Protein AF-A0A2E8U0H5-F1 (afdb_monomer)

Secondary structure (DSSP, 8-state):
--PPPPPP-------GGGSSTTTSSTT------SSS---------SSTT-TT-

pLDDT: mean 91.29, std 8.66, range [55.59, 98.12]

Sequence (53 aa):
MNAKPYPIEIEPVDISAYKVGNTGVPYVTTFDSGTPGPHVMVMALTHGNELCG

Foldseek 3Di:
DDDDDDDDPDDDDDPVVQQCEDPNHGNDHDDDPVDDDDDDDDDDPPPVPRRVD

Radius of gyration: 16.61 Å; Cα contacts (8 Å, |Δi|>4): 29; chains: 1; bounding box: 46×24×34 Å

Mean predicted aligned error: 5.29 Å

Structure (mmCIF, N/CA/C/O backbone):
data_AF-A0A2E8U0H5-F1
#
_entry.id   AF-A0A2E8U0H5-F1
#
loop_
_atom_site.group_PDB
_atom_site.id
_atom_site.type_symbol
_atom_site.label_atom_id
_atom_site.label_alt_id
_atom_site.label_comp_id
_atom_site.label_asym_id
_atom_site.label_entity_id
_atom_site.label_seq_id
_atom_site.pdbx_PDB_ins_code
_atom_site.Cartn_x
_atom_site.Cartn_y
_atom_site.Cartn_z
_atom_site.occupancy
_atom_site.B_iso_or_equiv
_atom_site.auth_seq_id
_atom_site.auth_comp_id
_atom_site.auth_asym_id
_atom_site.auth_atom_id
_atom_site.pdbx_PDB_model_num
ATOM 1 N N . MET A 1 1 ? 32.664 17.375 -14.868 1.00 55.59 1 MET A N 1
ATOM 2 C CA . MET A 1 1 ? 32.974 16.240 -13.974 1.00 55.59 1 MET A CA 1
ATOM 3 C C . MET A 1 1 ? 32.003 15.121 -14.321 1.00 55.59 1 MET A C 1
ATOM 5 O O . MET A 1 1 ? 30.813 15.332 -14.159 1.00 55.59 1 MET A O 1
ATOM 9 N N . ASN A 1 2 ? 32.473 13.992 -14.861 1.00 67.12 2 ASN A N 1
ATOM 10 C CA . ASN A 1 2 ? 31.621 12.822 -15.108 1.00 67.12 2 ASN A CA 1
ATOM 11 C C . ASN A 1 2 ? 31.632 11.945 -13.854 1.00 67.12 2 ASN A C 1
ATOM 13 O O . ASN A 1 2 ? 32.513 11.101 -13.698 1.00 67.12 2 ASN A O 1
ATOM 17 N N . ALA A 1 3 ? 30.689 12.176 -12.942 1.00 74.19 3 ALA A N 1
ATOM 18 C CA . ALA A 1 3 ? 30.416 11.212 -11.886 1.00 74.19 3 ALA A CA 1
ATOM 19 C C . ALA A 1 3 ? 29.754 9.983 -12.523 1.00 74.19 3 ALA A C 1
ATOM 21 O O . ALA A 1 3 ? 28.796 10.121 -13.286 1.00 74.19 3 ALA A O 1
ATOM 22 N N . LYS A 1 4 ? 30.274 8.783 -12.246 1.00 79.12 4 LYS A N 1
ATOM 23 C CA . LYS A 1 4 ? 29.550 7.552 -12.579 1.00 79.12 4 LYS A CA 1
ATOM 24 C C . LYS A 1 4 ? 28.301 7.484 -11.689 1.00 79.12 4 LYS A C 1
ATOM 26 O O . LYS A 1 4 ? 28.442 7.720 -10.489 1.00 79.12 4 LYS A O 1
ATOM 31 N N . PRO A 1 5 ? 27.113 7.191 -12.240 1.00 79.50 5 PRO A N 1
ATOM 32 C CA . PRO A 1 5 ? 25.919 7.011 -11.427 1.00 79.50 5 PRO A CA 1
ATOM 33 C C . PRO A 1 5 ? 26.120 5.834 -10.468 1.00 79.50 5 PRO A C 1
ATOM 35 O O . PRO A 1 5 ? 26.708 4.816 -10.844 1.00 79.50 5 PRO A O 1
ATOM 38 N N . TYR A 1 6 ? 25.654 5.994 -9.230 1.00 81.94 6 TYR A N 1
ATOM 39 C CA . TYR A 1 6 ? 25.585 4.885 -8.284 1.00 8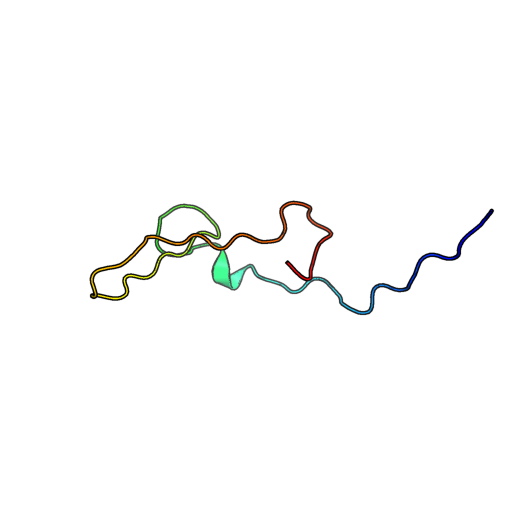1.94 6 TYR A CA 1
ATOM 40 C C . TYR A 1 6 ? 24.611 3.830 -8.823 1.00 81.94 6 TYR A C 1
ATOM 42 O O . TYR A 1 6 ? 23.561 4.204 -9.356 1.00 81.94 6 TYR A O 1
ATOM 50 N N . PRO A 1 7 ? 24.957 2.534 -8.740 1.00 83.94 7 PRO A N 1
ATOM 51 C CA . PRO A 1 7 ? 24.075 1.483 -9.219 1.00 83.94 7 PRO A CA 1
ATOM 52 C C . PRO A 1 7 ? 22.797 1.457 -8.375 1.00 83.94 7 PRO A C 1
ATOM 54 O O . PRO A 1 7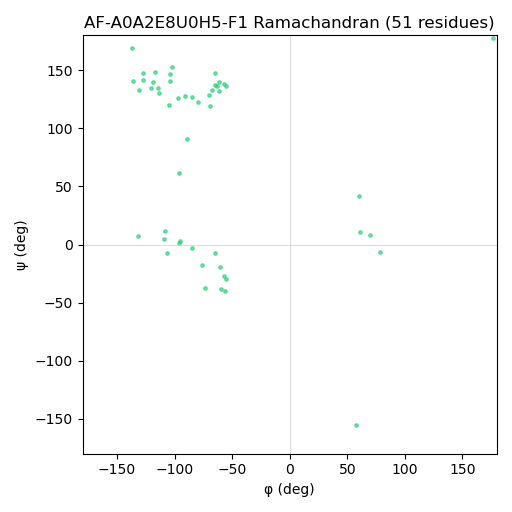 ? 22.852 1.568 -7.152 1.00 83.94 7 PRO A O 1
ATOM 57 N N . ILE A 1 8 ? 21.648 1.306 -9.034 1.00 82.69 8 ILE A N 1
ATOM 58 C CA . ILE A 1 8 ? 20.413 0.919 -8.353 1.00 82.69 8 ILE A CA 1
ATOM 59 C C . ILE A 1 8 ? 20.482 -0.596 -8.154 1.00 82.69 8 ILE A C 1
ATOM 61 O O . ILE A 1 8 ? 20.662 -1.339 -9.114 1.00 82.69 8 ILE A O 1
ATOM 65 N N . GLU A 1 9 ? 20.388 -1.038 -6.903 1.00 88.50 9 GLU A N 1
ATOM 66 C CA . GLU A 1 9 ? 20.535 -2.452 -6.517 1.00 88.50 9 GLU A CA 1
ATOM 67 C C . GLU A 1 9 ? 19.189 -3.187 -6.399 1.00 88.50 9 GLU A C 1
ATOM 69 O O . GLU A 1 9 ? 19.143 -4.353 -6.014 1.00 88.50 9 GLU A O 1
ATOM 74 N N . ILE A 1 10 ? 18.088 -2.501 -6.713 1.00 88.50 10 ILE A N 1
ATOM 75 C CA . ILE A 1 10 ? 16.723 -3.011 -6.593 1.00 88.50 10 ILE A CA 1
ATOM 76 C C . ILE A 1 10 ? 15.959 -2.841 -7.903 1.00 88.50 10 ILE A C 1
ATOM 78 O O . ILE A 1 10 ? 16.072 -1.823 -8.582 1.00 88.50 10 ILE A O 1
ATOM 82 N N . GLU A 1 11 ? 15.144 -3.836 -8.226 1.00 90.62 11 GLU A N 1
ATOM 83 C CA . GLU A 1 11 ? 14.269 -3.818 -9.395 1.00 90.62 11 GLU A CA 1
ATOM 84 C C . GLU A 1 11 ? 12.824 -3.511 -8.978 1.00 90.62 11 GLU A C 1
ATOM 86 O O . GLU A 1 11 ? 12.425 -3.837 -7.852 1.00 90.62 11 GLU A O 1
ATOM 91 N N . PRO A 1 12 ? 12.006 -2.916 -9.864 1.00 90.62 12 PRO A N 1
ATOM 92 C CA . PRO A 1 12 ? 10.577 -2.783 -9.624 1.00 90.62 12 PRO A CA 1
ATOM 93 C C . PRO A 1 12 ? 9.927 -4.148 -9.381 1.00 90.62 12 PRO A C 1
ATOM 95 O O . PRO A 1 12 ? 10.196 -5.120 -10.090 1.00 90.62 12 PRO A O 1
ATOM 98 N N . VAL A 1 13 ? 9.022 -4.207 -8.407 1.00 90.00 13 VAL A N 1
ATOM 99 C CA . VAL A 1 13 ? 8.223 -5.404 -8.122 1.00 90.00 13 VAL A CA 1
ATOM 100 C C . VAL A 1 13 ? 6.799 -5.225 -8.632 1.00 90.00 13 VAL A C 1
ATOM 102 O O . VAL A 1 13 ? 6.260 -4.117 -8.625 1.00 90.00 13 VAL A O 1
ATOM 105 N N . ASP A 1 14 ? 6.173 -6.316 -9.072 1.00 93.06 14 ASP A N 1
ATOM 106 C CA . ASP A 1 14 ? 4.763 -6.273 -9.452 1.00 93.06 14 ASP A CA 1
ATOM 107 C C . ASP A 1 14 ? 3.882 -6.080 -8.210 1.00 93.06 14 ASP A C 1
ATOM 109 O O . ASP A 1 14 ? 3.854 -6.911 -7.302 1.00 93.06 14 ASP A O 1
ATOM 113 N N . ILE A 1 15 ? 3.139 -4.975 -8.193 1.00 93.75 15 ILE A N 1
ATOM 114 C CA . ILE A 1 15 ? 2.181 -4.626 -7.140 1.00 93.75 15 ILE A CA 1
ATOM 115 C C . ILE A 1 15 ? 0.726 -4.758 -7.607 1.00 93.75 15 ILE A C 1
ATOM 117 O O . ILE A 1 15 ? -0.187 -4.304 -6.917 1.00 93.75 15 ILE A O 1
ATOM 121 N N . SER A 1 16 ? 0.477 -5.372 -8.768 1.00 96.81 16 SER A N 1
ATOM 122 C CA . SER A 1 16 ? -0.857 -5.510 -9.366 1.00 96.81 16 SER A CA 1
ATOM 123 C C . SER A 1 16 ? -1.872 -6.183 -8.435 1.00 96.81 16 SER A C 1
ATOM 125 O O . SER A 1 16 ? -3.052 -5.824 -8.456 1.00 96.81 16 SER A O 1
ATOM 127 N N . ALA A 1 17 ? -1.410 -7.071 -7.548 1.00 97.25 17 ALA A N 1
ATOM 128 C CA . ALA A 1 17 ? -2.220 -7.693 -6.500 1.00 97.25 17 ALA A CA 1
ATOM 129 C C . ALA A 1 17 ? -2.900 -6.674 -5.560 1.00 97.25 17 ALA A C 1
ATOM 131 O O . ALA A 1 17 ? -3.975 -6.950 -5.032 1.00 97.25 17 ALA A O 1
ATOM 132 N N . TYR A 1 18 ? -2.325 -5.479 -5.391 1.00 95.69 18 TYR A N 1
ATOM 133 C CA 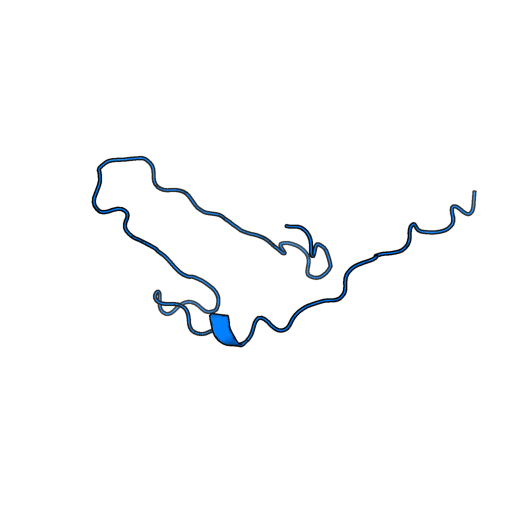. TYR A 1 18 ? -2.843 -4.416 -4.523 1.00 95.69 18 TYR A CA 1
ATOM 134 C C . TYR A 1 18 ? -3.694 -3.376 -5.267 1.00 95.69 18 TYR A C 1
ATO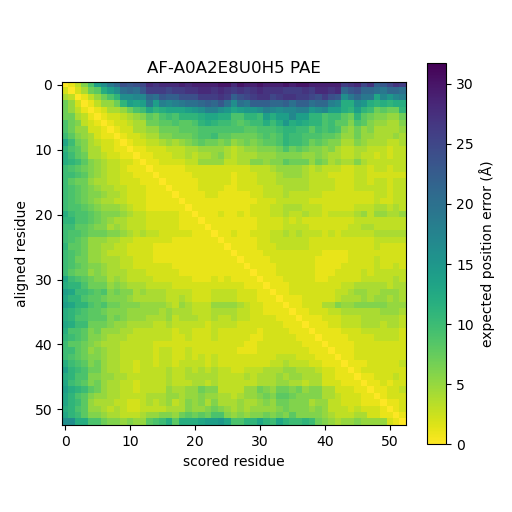M 136 O O . TYR A 1 18 ? -4.194 -2.433 -4.655 1.00 95.69 18 TYR A O 1
ATOM 144 N N . LYS A 1 19 ? -3.898 -3.533 -6.583 1.00 97.25 19 LYS A N 1
ATOM 145 C CA . LYS A 1 19 ? -4.599 -2.549 -7.422 1.00 97.25 19 LYS A CA 1
ATOM 146 C C . LYS A 1 19 ? -6.034 -2.285 -6.983 1.00 97.25 19 LYS A C 1
ATOM 148 O O . LYS A 1 19 ? -6.478 -1.149 -7.078 1.00 97.25 19 LYS A O 1
ATOM 153 N N . VAL A 1 20 ? -6.767 -3.308 -6.548 1.00 98.12 20 VAL A N 1
ATOM 154 C CA . VAL A 1 20 ? -8.198 -3.172 -6.224 1.00 98.12 20 VAL A CA 1
ATOM 155 C C . VAL A 1 20 ? -8.418 -2.419 -4.906 1.00 98.12 20 VAL A C 1
ATOM 157 O O . VAL A 1 20 ? -9.341 -1.610 -4.823 1.00 98.12 20 VAL A O 1
ATOM 160 N N . GLY A 1 21 ? -7.563 -2.642 -3.901 1.00 96.19 21 GLY A N 1
ATOM 161 C CA . GLY A 1 21 ? -7.705 -2.043 -2.570 1.00 96.19 21 GLY A CA 1
ATOM 162 C C . GLY A 1 21 ? -9.044 -2.374 -1.895 1.00 96.19 21 GLY A C 1
ATOM 163 O O . GLY A 1 21 ? -9.680 -3.384 -2.200 1.00 96.19 21 GLY A O 1
ATOM 164 N N . ASN A 1 22 ? -9.480 -1.514 -0.969 1.00 97.75 22 ASN A N 1
ATOM 165 C CA . ASN A 1 22 ? -10.780 -1.632 -0.282 1.00 97.75 22 ASN A CA 1
ATOM 166 C C . ASN A 1 22 ? -11.592 -0.324 -0.240 1.00 97.75 22 ASN A C 1
ATOM 168 O O . ASN A 1 22 ? -12.633 -0.260 0.408 1.00 97.75 22 ASN A O 1
ATOM 172 N N . THR A 1 23 ? -11.127 0.716 -0.932 1.00 97.69 23 THR A N 1
ATOM 173 C CA . THR A 1 23 ? -11.745 2.054 -0.929 1.00 97.69 23 THR A CA 1
ATOM 174 C C . THR A 1 23 ? -12.486 2.385 -2.226 1.00 97.69 23 THR A C 1
ATOM 176 O O . THR A 1 23 ? -13.121 3.430 -2.325 1.00 97.69 23 THR A O 1
ATOM 179 N N . GLY A 1 24 ? -12.380 1.524 -3.245 1.00 97.12 24 GLY A N 1
ATOM 180 C CA . GLY A 1 24 ? -12.837 1.812 -4.609 1.00 97.12 24 GLY A CA 1
ATOM 181 C C . GLY A 1 24 ? -11.879 2.702 -5.413 1.00 97.12 24 GLY A C 1
ATOM 182 O O . GLY A 1 24 ? -12.076 2.864 -6.617 1.00 97.12 24 GLY A O 1
ATOM 183 N N . VAL A 1 25 ? -10.825 3.23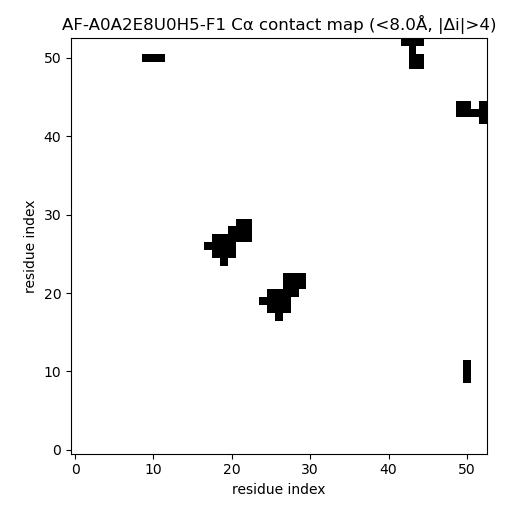7 -4.786 1.00 97.75 25 VAL A N 1
ATOM 184 C CA . VAL A 1 25 ? -9.746 3.969 -5.460 1.00 97.75 25 VAL A CA 1
ATOM 185 C C . VAL A 1 25 ? -8.569 3.016 -5.694 1.00 97.75 25 VAL A C 1
ATOM 187 O O . VAL A 1 25 ? -8.096 2.400 -4.734 1.00 97.75 25 VAL A O 1
ATOM 190 N N . PRO A 1 26 ? -8.073 2.878 -6.941 1.00 97.75 26 PRO A N 1
ATOM 191 C CA . PRO A 1 26 ? -6.971 1.973 -7.226 1.00 97.75 26 PRO A CA 1
ATOM 192 C C . PRO A 1 26 ? -5.736 2.239 -6.362 1.00 97.75 26 PRO A C 1
ATOM 194 O O . PRO A 1 26 ? -5.340 3.389 -6.189 1.00 97.75 26 PRO A O 1
ATOM 197 N N . TYR A 1 27 ? -5.124 1.165 -5.859 1.00 97.00 27 TYR A N 1
ATOM 198 C CA . TYR A 1 27 ? -3.944 1.174 -4.979 1.00 97.00 27 TYR A CA 1
ATOM 199 C C . TYR A 1 27 ? -4.118 1.888 -3.627 1.00 97.00 27 TYR A C 1
ATOM 201 O O . TYR A 1 27 ? -3.142 2.051 -2.897 1.00 97.00 27 TYR A O 1
ATOM 209 N N . VAL A 1 28 ? -5.341 2.262 -3.238 1.00 97.88 28 VAL A N 1
ATOM 210 C CA . VAL A 1 28 ? -5.617 2.842 -1.918 1.00 97.88 28 VAL A CA 1
ATOM 211 C C . VAL A 1 28 ? -6.295 1.809 -1.028 1.00 97.88 28 VAL A C 1
ATOM 213 O O . VAL A 1 28 ? -7.404 1.336 -1.302 1.00 97.88 28 VAL A O 1
ATOM 216 N N . THR A 1 29 ? -5.633 1.501 0.083 1.00 97.69 29 THR A N 1
ATOM 217 C CA . THR A 1 29 ? -6.158 0.635 1.141 1.00 97.69 29 THR A CA 1
ATOM 218 C C . THR A 1 29 ? -6.214 1.416 2.444 1.00 97.69 29 THR A C 1
ATOM 220 O O . THR A 1 29 ? -5.257 2.103 2.793 1.00 97.69 29 THR A O 1
ATOM 223 N N . THR A 1 30 ? -7.329 1.311 3.160 1.00 97.56 30 THR A N 1
ATOM 224 C CA . THR A 1 30 ? -7.498 1.892 4.496 1.00 97.56 30 THR A CA 1
ATOM 225 C C . THR A 1 30 ? -7.738 0.801 5.535 1.00 97.56 30 THR A C 1
ATOM 227 O O . THR A 1 30 ? -8.337 -0.232 5.227 1.00 97.56 30 THR A O 1
ATOM 230 N N . PHE A 1 31 ? -7.286 1.026 6.766 1.00 97.56 31 PHE A N 1
ATOM 231 C CA . PHE A 1 31 ? -7.484 0.123 7.897 1.00 97.56 31 PHE A CA 1
ATOM 232 C C . PHE A 1 31 ? -8.009 0.922 9.087 1.00 97.56 31 PHE A C 1
ATOM 234 O O . PHE A 1 31 ? -7.454 1.969 9.419 1.00 97.56 31 PHE A O 1
ATOM 241 N N . ASP A 1 32 ? -9.057 0.417 9.736 1.00 96.94 32 ASP A N 1
ATOM 242 C CA . ASP A 1 32 ? -9.547 0.968 10.999 1.00 96.94 32 ASP A CA 1
ATOM 243 C C . ASP A 1 32 ? -8.861 0.252 12.168 1.00 96.94 32 ASP A C 1
ATOM 245 O O . ASP A 1 32 ? -8.856 -0.979 12.236 1.00 96.94 32 ASP A O 1
ATOM 249 N N 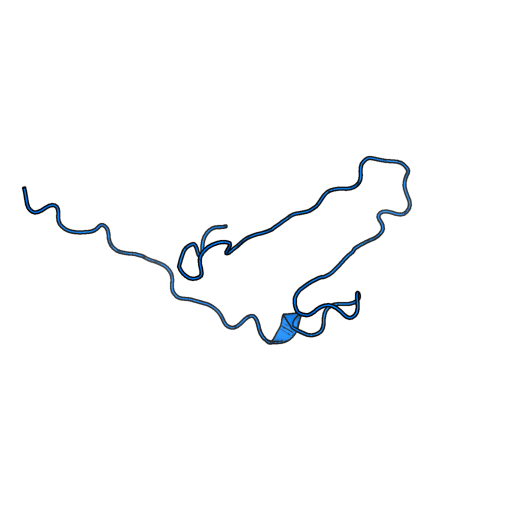. SER A 1 33 ? -8.269 1.022 13.084 1.00 96.38 33 SER A N 1
ATOM 250 C CA . SER A 1 33 ? -7.641 0.471 14.289 1.00 96.38 33 SER A CA 1
ATOM 251 C C . SER A 1 33 ? -8.668 0.054 15.345 1.00 96.38 33 SER A C 1
ATOM 253 O O . SER A 1 33 ? -8.326 -0.678 16.271 1.00 96.38 33 SER A O 1
ATOM 255 N N . GLY A 1 34 ? -9.909 0.548 15.247 1.00 97.88 34 GLY A N 1
ATOM 256 C CA . GLY A 1 34 ? -10.946 0.362 16.260 1.00 97.88 34 GLY A CA 1
ATOM 257 C C . GLY A 1 34 ? -10.692 1.132 17.564 1.00 97.88 34 GLY A C 1
ATOM 258 O O . GLY A 1 34 ? -11.419 0.935 18.537 1.00 97.88 34 GLY A O 1
ATOM 259 N N . THR A 1 35 ? -9.675 2.004 17.614 1.00 97.94 35 THR A N 1
ATOM 260 C CA . THR A 1 35 ? -9.314 2.800 18.800 1.00 97.94 35 THR A CA 1
ATOM 261 C C . THR A 1 35 ? -9.219 4.296 18.474 1.00 97.94 35 THR A C 1
ATOM 263 O O . THR A 1 35 ? -8.830 4.649 17.358 1.00 97.94 35 THR A O 1
ATOM 266 N N . PRO A 1 36 ? -9.547 5.205 19.417 1.00 98.06 36 PRO A N 1
ATOM 267 C CA . PRO A 1 36 ? -9.385 6.640 19.196 1.00 98.06 36 PRO A CA 1
ATOM 268 C C . PRO A 1 36 ? -7.922 7.029 18.946 1.00 98.06 36 PRO A 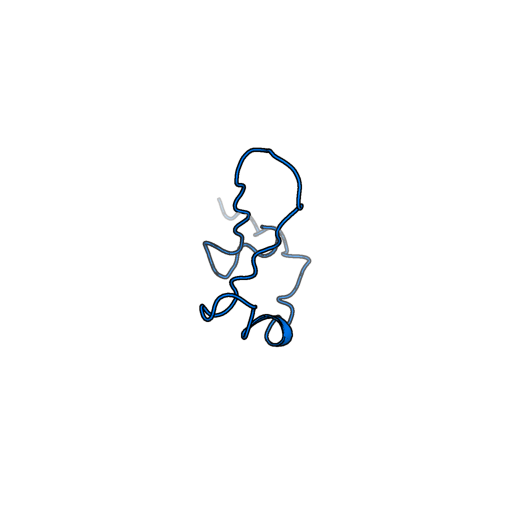C 1
ATOM 270 O O . PRO A 1 36 ? -7.036 6.664 19.718 1.00 98.06 36 PRO A O 1
ATOM 273 N N . GLY A 1 37 ? -7.674 7.831 17.911 1.00 96.75 37 GLY A N 1
ATOM 274 C CA . GLY A 1 37 ? -6.339 8.327 17.589 1.00 96.75 37 GLY A CA 1
ATOM 275 C C . GLY A 1 37 ? -6.296 9.160 16.302 1.00 96.75 37 GLY A C 1
ATOM 276 O O . GLY A 1 37 ? -7.328 9.344 15.653 1.00 96.75 37 GLY A O 1
ATOM 277 N N . PRO A 1 38 ? -5.117 9.697 15.936 1.00 97.56 38 PRO A N 1
ATOM 278 C CA . PRO A 1 38 ? -4.935 10.446 14.695 1.00 97.56 38 PRO A CA 1
ATOM 279 C C . PRO A 1 38 ? -5.132 9.578 13.446 1.00 97.56 38 PRO A C 1
ATOM 281 O O . PRO A 1 38 ? -4.760 8.406 13.428 1.00 97.56 38 PRO A O 1
ATOM 284 N N . HIS A 1 39 ? -5.639 10.184 12.373 1.00 97.00 39 HIS A N 1
ATOM 285 C CA . HIS A 1 39 ? -5.685 9.557 11.053 1.00 97.00 39 HIS A CA 1
ATOM 286 C C . HIS A 1 39 ? -4.348 9.764 10.329 1.00 97.00 39 HIS A C 1
ATOM 288 O O . HIS A 1 39 ? -3.882 10.898 10.207 1.00 97.00 39 HIS A O 1
ATOM 294 N N . VAL A 1 40 ? -3.733 8.685 9.843 1.00 97.44 40 VAL A N 1
ATOM 295 C CA . VAL A 1 40 ? -2.414 8.712 9.189 1.00 97.44 40 VAL A CA 1
ATOM 296 C C . VAL A 1 40 ? -2.534 8.215 7.753 1.00 97.44 40 VAL A C 1
ATOM 298 O O . VAL A 1 40 ? -3.239 7.248 7.483 1.00 97.44 40 VAL A O 1
ATOM 301 N N . MET A 1 41 ? -1.816 8.867 6.839 1.00 96.94 41 MET A N 1
ATOM 302 C CA . MET A 1 41 ? -1.632 8.415 5.462 1.00 96.94 41 MET A CA 1
ATOM 303 C C . MET A 1 41 ? -0.159 8.078 5.236 1.00 96.94 41 MET A C 1
ATOM 305 O O . MET A 1 41 ? 0.716 8.864 5.598 1.00 96.94 41 MET A O 1
ATOM 309 N N . VAL A 1 42 ? 0.098 6.939 4.598 1.00 95.81 42 VAL A N 1
ATOM 310 C CA . VAL A 1 42 ? 1.415 6.573 4.066 1.00 95.81 42 VAL A CA 1
ATOM 311 C C . VAL A 1 42 ? 1.301 6.535 2.548 1.00 95.81 42 VAL A C 1
ATOM 313 O O . VAL A 1 42 ? 0.374 5.930 2.013 1.00 95.81 42 VAL A O 1
ATOM 316 N N . MET A 1 43 ? 2.222 7.204 1.864 1.00 95.00 43 MET A N 1
ATOM 317 C CA . MET A 1 43 ? 2.290 7.266 0.407 1.00 95.00 43 MET A CA 1
ATOM 318 C C . MET A 1 43 ? 3.740 7.076 -0.018 1.00 95.00 43 MET A C 1
ATOM 320 O O . MET A 1 43 ? 4.641 7.587 0.643 1.00 95.00 43 MET A O 1
ATOM 324 N N . ALA A 1 44 ? 3.931 6.343 -1.107 1.00 93.56 44 ALA A N 1
ATOM 325 C CA . ALA A 1 44 ? 5.224 6.065 -1.712 1.00 93.56 44 ALA A CA 1
ATOM 326 C C . ALA A 1 44 ? 5.119 6.191 -3.235 1.00 93.56 44 ALA A C 1
ATOM 328 O O . ALA A 1 44 ? 4.007 6.250 -3.769 1.00 93.56 44 ALA A O 1
ATOM 329 N N . LEU A 1 45 ? 6.264 6.187 -3.923 1.00 91.19 45 LEU A N 1
ATOM 330 C CA . LEU A 1 45 ? 6.349 6.248 -5.390 1.00 91.19 45 LEU A CA 1
ATOM 331 C C . LEU A 1 45 ? 5.714 7.518 -5.973 1.00 91.19 45 LEU A C 1
ATOM 333 O O . LEU A 1 45 ? 5.032 7.471 -7.000 1.00 91.19 45 LEU A O 1
ATOM 337 N N . THR A 1 46 ? 5.944 8.671 -5.332 1.00 92.44 46 THR A N 1
ATOM 338 C CA . THR A 1 46 ? 5.521 9.967 -5.902 1.00 92.44 46 THR A CA 1
ATOM 339 C C . THR A 1 46 ? 6.129 10.147 -7.294 1.00 92.44 46 THR A C 1
ATOM 341 O O . THR A 1 46 ? 5.446 10.566 -8.230 1.00 92.44 46 THR A O 1
ATOM 344 N N . HIS A 1 47 ? 7.392 9.741 -7.444 1.00 89.19 47 HIS A N 1
ATOM 345 C CA . HIS A 1 47 ? 8.009 9.477 -8.734 1.00 89.19 47 HIS A CA 1
ATOM 346 C C . HIS A 1 47 ? 8.113 7.965 -8.972 1.00 89.19 47 HIS A C 1
ATOM 348 O O . HIS A 1 47 ? 8.467 7.196 -8.078 1.00 89.19 47 HIS A O 1
ATOM 354 N N . GLY A 1 48 ? 7.865 7.525 -10.210 1.00 86.50 48 GLY A N 1
ATOM 355 C CA . GLY A 1 48 ? 7.849 6.098 -10.567 1.00 86.50 48 GLY A CA 1
ATOM 356 C C . GLY A 1 48 ? 9.195 5.368 -10.441 1.00 86.50 48 GLY A C 1
ATOM 357 O O . GLY A 1 48 ? 9.240 4.154 -10.605 1.00 86.50 48 GLY A O 1
ATOM 358 N N . ASN A 1 49 ? 10.285 6.088 -10.167 1.00 85.56 49 ASN A N 1
ATOM 359 C CA . ASN A 1 49 ? 11.638 5.559 -9.997 1.00 85.56 49 ASN A CA 1
ATOM 360 C C . ASN A 1 49 ? 12.157 5.613 -8.542 1.00 85.56 49 ASN A C 1
ATOM 362 O O . ASN A 1 49 ? 13.316 5.277 -8.312 1.00 85.56 49 ASN A O 1
ATOM 366 N N . GLU A 1 50 ? 11.341 6.018 -7.565 1.00 88.69 50 GLU A N 1
ATOM 367 C CA . GLU A 1 50 ? 11.717 6.116 -6.140 1.00 88.69 50 GLU A CA 1
ATOM 368 C C . GLU A 1 50 ? 11.292 4.864 -5.352 1.00 88.69 50 GLU A C 1
ATOM 370 O O . GLU A 1 50 ? 10.492 4.913 -4.426 1.00 88.69 50 GLU A O 1
ATOM 375 N N . LEU A 1 51 ? 11.828 3.701 -5.732 1.00 87.44 51 LEU A N 1
ATOM 376 C CA . LEU A 1 51 ? 11.369 2.382 -5.259 1.00 87.44 51 LEU A CA 1
ATOM 377 C C . LEU A 1 51 ? 11.469 2.144 -3.736 1.00 87.44 51 LEU A C 1
ATOM 379 O O . LEU A 1 51 ? 10.811 1.245 -3.219 1.00 87.44 51 LEU A O 1
ATOM 383 N N . CYS A 1 52 ? 12.280 2.925 -3.018 1.00 86.50 52 CYS A N 1
ATOM 384 C CA . CYS A 1 52 ? 12.475 2.789 -1.571 1.00 86.50 52 CYS A CA 1
ATOM 385 C C . CYS A 1 52 ? 11.423 3.521 -0.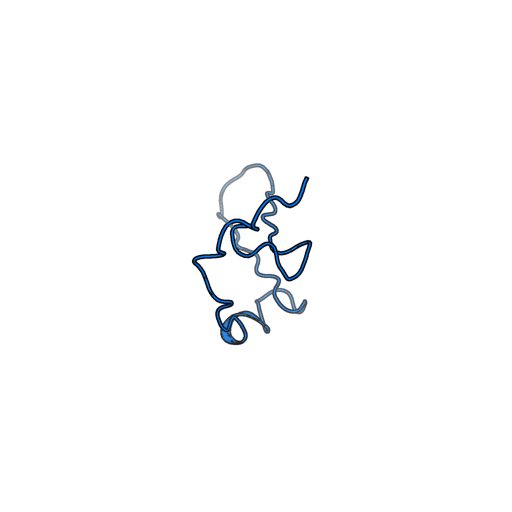715 1.00 86.50 52 CYS A C 1
ATOM 387 O O . CYS A 1 52 ? 11.492 3.415 0.511 1.00 86.50 52 CYS A O 1
ATOM 389 N N . GLY A 1 53 ? 10.484 4.250 -1.330 1.00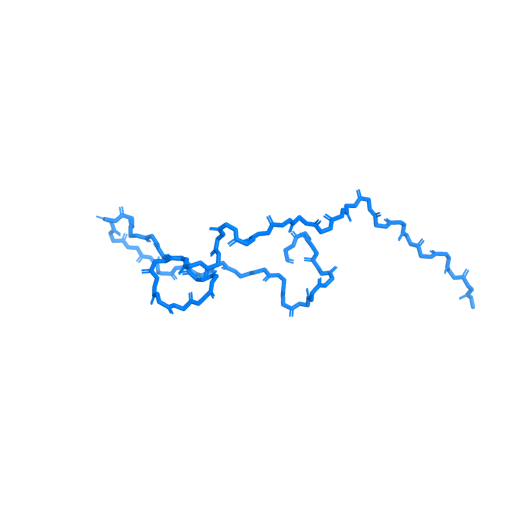 77.25 53 GLY A N 1
ATOM 390 C CA . GLY A 1 53 ? 9.488 5.069 -0.632 1.00 77.25 53 GLY A CA 1
ATOM 391 C C . GLY A 1 53 ? 9.344 6.439 -1.261 1.00 77.25 53 GLY A C 1
ATOM 392 O O . GLY A 1 53 ? 10.307 7.223 -1.126 1.00 77.25 53 GLY A O 1
#

Solvent-accessible surface area (backbone atoms only — not comparable to full-atom values): 4023 Å² total; per-residue (Å²): 134,88,77,79,80,79,82,79,92,74,77,91,72,92,58,71,90,46,36,62,50,78,69,81,43,72,63,37,70,83,83,85,85,89,64,96,75,86,90,83,86,88,86,59,46,92,48,95,82,40,88,92,82